Protein AF-A0A2G1BQ23-F1 (afdb_monomer_lite)

Sequence (113 aa):
KAGSKVEVSVPKRGEKKELIGHALTNAREALGRKLADTATQSRLLEGMVTTLGLPHTPKRIKVYDNSHIQGTNAVGAMIVAGPDGFMKNQYRKFNIKSQGLTPGDDYGMMREV

Structure (mmCIF, N/CA/C/O backbone):
data_AF-A0A2G1BQ23-F1
#
_entry.id   AF-A0A2G1BQ23-F1
#
loop_
_atom_site.group_PDB
_atom_site.id
_atom_site.type_symbol
_atom_site.label_atom_id
_atom_site.label_alt_id
_atom_site.label_comp_id
_atom_site.label_asym_id
_atom_site.label_entity_id
_atom_site.label_seq_id
_atom_site.pdbx_PDB_ins_code
_atom_site.Cartn_x
_atom_site.Cartn_y
_atom_site.Cartn_z
_atom_site.occupancy
_atom_site.B_iso_or_equiv
_atom_site.auth_seq_id
_atom_site.auth_comp_id
_atom_site.auth_asym_id
_atom_site.auth_atom_id
_atom_site.pdbx_PDB_model_num
ATOM 1 N N . LYS A 1 1 ? -10.048 -25.327 20.943 1.00 58.00 1 LYS A N 1
ATOM 2 C CA . LYS A 1 1 ? -11.006 -24.957 22.018 1.00 58.00 1 LYS A CA 1
ATOM 3 C C . LYS A 1 1 ? -10.196 -24.433 23.194 1.00 58.00 1 LYS A C 1
ATOM 5 O O . LYS A 1 1 ? -9.233 -25.099 23.545 1.00 58.00 1 LYS A O 1
ATOM 10 N N . ALA A 1 2 ? -10.528 -23.269 23.759 1.00 70.19 2 ALA A N 1
ATOM 11 C CA . ALA A 1 2 ? -9.927 -22.859 25.030 1.00 70.19 2 ALA A CA 1
ATOM 12 C C . ALA A 1 2 ? -10.375 -23.867 26.102 1.00 70.19 2 ALA A C 1
ATOM 14 O O . ALA A 1 2 ? -11.566 -24.146 26.206 1.00 70.19 2 ALA A O 1
ATOM 15 N N . GLY A 1 3 ? -9.436 -24.478 26.825 1.00 87.56 3 GLY A N 1
ATOM 16 C CA . GLY A 1 3 ? -9.710 -25.523 27.822 1.00 87.56 3 GLY A CA 1
ATOM 17 C C . GLY A 1 3 ? -10.333 -25.011 29.127 1.00 87.56 3 GLY A C 1
ATOM 18 O O . GLY A 1 3 ? -10.370 -25.746 30.106 1.00 87.56 3 GLY A O 1
ATOM 19 N N . SER A 1 4 ? -10.789 -23.758 29.164 1.00 87.06 4 SER A N 1
ATOM 20 C CA . SER A 1 4 ? -11.345 -23.086 30.338 1.00 87.06 4 SER A CA 1
ATOM 21 C C . SER A 1 4 ? -12.498 -22.155 29.950 1.00 87.06 4 SER A C 1
ATOM 23 O O . SER A 1 4 ? -12.666 -21.788 28.782 1.00 87.06 4 SER A O 1
ATOM 25 N N . LYS A 1 5 ? -13.320 -21.786 30.942 1.00 88.06 5 LYS A N 1
ATOM 26 C CA . LYS A 1 5 ? -14.446 -20.863 30.758 1.00 88.06 5 LYS A CA 1
ATOM 27 C C . LYS A 1 5 ? -13.912 -19.469 30.406 1.00 88.06 5 LYS A C 1
ATOM 29 O O . LYS A 1 5 ? -13.184 -18.869 31.189 1.00 88.06 5 LYS A O 1
ATOM 34 N N . VAL A 1 6 ? -14.286 -18.965 29.231 1.00 90.50 6 VAL A N 1
ATOM 35 C CA . VAL A 1 6 ? -13.975 -17.599 28.787 1.00 90.50 6 VAL A CA 1
ATOM 36 C C . VAL A 1 6 ? -15.147 -16.693 29.147 1.00 90.50 6 VAL A C 1
ATOM 38 O O . VAL A 1 6 ? -16.275 -16.957 28.735 1.00 90.50 6 VAL A O 1
ATOM 41 N N . GLU A 1 7 ? -14.884 -15.622 29.892 1.00 86.62 7 GLU A N 1
ATOM 42 C CA . GLU A 1 7 ? -15.875 -14.585 30.188 1.00 86.62 7 GLU A CA 1
ATOM 43 C C . GLU A 1 7 ? -15.541 -13.297 29.433 1.00 86.62 7 GLU A C 1
ATOM 45 O O . GLU A 1 7 ? -14.432 -12.769 29.521 1.00 86.62 7 GLU A O 1
ATOM 50 N N . VAL A 1 8 ? -16.516 -12.791 28.678 1.00 89.31 8 VAL A N 1
ATOM 51 C CA . VAL A 1 8 ? -16.423 -11.517 27.958 1.00 89.31 8 VAL A CA 1
ATOM 52 C C . VAL A 1 8 ? -17.227 -10.483 28.732 1.00 89.31 8 VAL A C 1
ATOM 54 O O . VAL A 1 8 ? -18.399 -10.698 29.032 1.00 89.31 8 VAL A O 1
ATOM 57 N N . SER A 1 9 ? -16.603 -9.353 29.056 1.00 88.56 9 SER A N 1
ATOM 58 C CA . SER A 1 9 ? -17.250 -8.259 29.784 1.00 88.56 9 SER A CA 1
ATOM 59 C C . SER A 1 9 ? -17.193 -6.964 28.981 1.00 88.56 9 SER A C 1
ATOM 61 O O . SER A 1 9 ? -16.232 -6.720 28.255 1.00 88.56 9 SER A O 1
ATOM 63 N N . VAL A 1 10 ? -18.230 -6.131 29.119 1.00 92.31 10 VAL A N 1
ATOM 64 C CA . VAL A 1 10 ? -18.299 -4.791 28.519 1.00 92.31 10 VAL A CA 1
ATOM 65 C C . VAL A 1 10 ? -18.185 -3.756 29.643 1.00 92.31 10 VAL A C 1
ATOM 67 O O . VAL A 1 10 ? -19.156 -3.538 30.377 1.00 92.31 10 VAL A O 1
ATOM 70 N N . PRO A 1 11 ? -17.009 -3.132 29.828 1.00 92.44 11 PRO A N 1
ATOM 71 C CA . PRO A 1 11 ? -16.797 -2.118 30.853 1.00 92.44 11 PRO A CA 1
ATOM 72 C C . PRO A 1 11 ? -17.755 -0.931 30.699 1.00 92.44 11 PRO A C 1
ATOM 74 O O . PRO A 1 11 ? -17.825 -0.302 29.646 1.00 92.44 11 PRO A O 1
ATOM 77 N N . LYS A 1 12 ? -18.480 -0.590 31.772 1.00 93.50 12 LYS A N 1
ATOM 78 C CA . LYS A 1 12 ? -19.445 0.530 31.781 1.00 93.50 12 LYS A CA 1
ATOM 79 C C . LYS A 1 12 ? -18.900 1.830 32.388 1.00 93.50 12 LYS A C 1
ATOM 81 O O . LYS A 1 12 ? -19.441 2.899 32.093 1.00 93.50 12 LYS A O 1
ATOM 86 N N . ARG A 1 13 ? -17.837 1.759 33.200 1.00 92.81 13 ARG A N 1
ATOM 87 C CA . ARG A 1 13 ? -17.170 2.890 33.879 1.00 92.81 13 ARG A CA 1
ATOM 88 C C . ARG A 1 13 ? -15.737 2.531 34.297 1.00 92.81 13 ARG A C 1
ATOM 90 O O . ARG A 1 13 ? -15.406 1.346 34.325 1.00 92.81 13 ARG A O 1
ATOM 97 N N . GLY A 1 14 ? -14.951 3.545 34.658 1.00 94.75 14 GLY A N 1
ATOM 98 C CA . GLY A 1 14 ? -13.568 3.412 35.126 1.00 94.75 14 GLY A CA 1
ATOM 99 C C . GLY A 1 14 ? -12.560 3.148 34.005 1.00 94.75 14 GLY A C 1
ATOM 100 O O . GLY A 1 14 ? -12.920 3.120 32.827 1.00 94.75 14 GLY A O 1
ATOM 101 N N . GLU A 1 15 ? -11.313 2.887 34.391 1.00 95.50 15 GLU A N 1
ATOM 102 C CA . GLU A 1 15 ? -10.145 2.785 33.499 1.00 95.50 15 GLU A CA 1
ATOM 103 C C . GLU A 1 15 ? -10.347 1.825 32.317 1.00 95.50 15 GLU A C 1
ATOM 105 O O . GLU A 1 15 ? -9.994 2.130 31.182 1.00 95.50 15 GLU A O 1
ATOM 110 N N . LYS A 1 16 ? -10.990 0.667 32.536 1.00 93.81 16 LYS A N 1
ATOM 111 C CA . LYS A 1 16 ? -11.252 -0.299 31.452 1.00 93.81 16 LYS A CA 1
ATOM 112 C C . LYS A 1 16 ? -12.162 0.267 30.356 1.00 93.81 16 LYS A C 1
ATOM 114 O O . LYS A 1 16 ? -12.015 -0.105 29.195 1.00 93.81 16 LYS A O 1
ATOM 119 N N . LYS A 1 17 ? -13.114 1.141 30.703 1.00 95.38 17 LYS A N 1
ATOM 120 C CA . LYS A 1 17 ? -13.960 1.821 29.710 1.00 95.38 17 LYS A CA 1
ATOM 121 C C . LYS A 1 17 ? -13.173 2.899 28.974 1.00 95.38 17 LYS A C 1
ATOM 123 O O . LYS A 1 17 ? -13.333 3.022 27.764 1.00 95.38 17 LYS A O 1
ATOM 128 N N . GLU A 1 18 ? -12.335 3.647 29.684 1.00 96.06 18 GLU A N 1
ATOM 129 C CA . GLU A 1 18 ? -11.462 4.661 29.083 1.00 96.06 18 GLU A CA 1
ATOM 130 C C . GLU A 1 18 ? -10.498 4.027 28.080 1.00 96.06 18 GLU A C 1
ATOM 132 O O . GLU A 1 18 ? -10.407 4.491 26.948 1.00 96.06 18 GLU A O 1
ATOM 137 N N . LEU A 1 19 ? -9.888 2.889 28.424 1.00 95.94 19 LEU A N 1
ATOM 138 C CA . LEU A 1 19 ? -9.003 2.135 27.534 1.00 95.94 19 LEU A CA 1
ATOM 139 C C . LEU A 1 19 ? -9.705 1.686 26.243 1.00 95.94 19 LEU A C 1
ATOM 141 O O . LEU A 1 19 ? -9.147 1.825 25.155 1.00 95.94 19 LEU A O 1
ATOM 145 N N . ILE A 1 20 ? -10.947 1.199 26.337 1.00 95.62 20 ILE A N 1
ATOM 146 C CA . ILE A 1 20 ? -11.761 0.890 25.149 1.00 95.62 20 ILE A CA 1
ATOM 147 C C . ILE A 1 20 ? -12.067 2.163 24.353 1.00 95.62 20 ILE A C 1
ATOM 149 O O . ILE A 1 20 ? -12.025 2.136 23.124 1.00 95.62 20 ILE A O 1
ATOM 153 N N . GLY A 1 21 ? -12.344 3.279 25.032 1.00 96.31 21 GLY A N 1
ATOM 154 C CA . GLY A 1 21 ? -12.529 4.587 24.406 1.00 96.31 21 GLY A CA 1
ATOM 155 C C . GLY A 1 21 ? -11.308 5.016 23.591 1.00 96.31 21 GLY A C 1
ATOM 156 O O . GLY A 1 21 ? -11.451 5.352 22.419 1.00 96.31 21 GLY A O 1
ATOM 157 N N . HIS A 1 22 ? -10.108 4.916 24.164 1.00 97.19 22 HIS A N 1
ATOM 158 C CA . HIS A 1 22 ? -8.853 5.195 23.464 1.00 97.19 22 HIS A CA 1
ATOM 159 C C . HIS A 1 22 ? -8.641 4.263 22.270 1.00 97.19 22 HIS A C 1
ATOM 161 O O . HIS A 1 22 ? -8.324 4.730 21.178 1.00 97.19 22 HIS A O 1
ATOM 167 N N . ALA A 1 23 ? -8.877 2.959 22.437 1.00 96.94 23 ALA A N 1
ATOM 168 C CA . ALA A 1 23 ? -8.782 2.003 21.338 1.00 96.94 23 ALA A CA 1
ATOM 169 C C . ALA A 1 23 ? -9.749 2.348 20.190 1.00 96.94 23 ALA A C 1
ATOM 171 O O . ALA A 1 23 ? -9.370 2.269 19.022 1.00 96.94 23 ALA A O 1
ATOM 172 N N . LEU A 1 24 ? -10.974 2.780 20.508 1.00 96.75 24 LEU A N 1
ATOM 173 C CA . LEU A 1 24 ? -11.964 3.201 19.518 1.00 96.75 24 LEU A CA 1
ATOM 174 C C . LEU A 1 24 ? -11.550 4.490 18.799 1.00 96.75 24 LEU A C 1
ATOM 176 O O . LEU A 1 24 ? -11.708 4.579 17.582 1.00 96.75 24 LEU A O 1
ATOM 180 N N . THR A 1 25 ? -11.017 5.475 19.524 1.00 97.94 25 THR A N 1
ATOM 181 C CA . THR A 1 25 ? -10.480 6.707 18.930 1.00 97.94 25 THR A CA 1
ATOM 182 C C . THR A 1 25 ? -9.336 6.388 17.973 1.00 97.94 25 THR A C 1
ATOM 184 O O . THR A 1 25 ? -9.415 6.752 16.801 1.00 97.94 25 THR A O 1
ATOM 187 N N . ASN A 1 26 ? -8.356 5.592 18.407 1.00 97.94 26 ASN A N 1
ATOM 188 C CA . ASN A 1 26 ? -7.238 5.163 17.564 1.00 97.94 26 ASN A CA 1
ATOM 189 C C . ASN A 1 26 ? -7.722 4.410 16.316 1.00 97.94 26 ASN A C 1
ATOM 191 O O . ASN A 1 26 ? -7.217 4.628 15.217 1.00 97.94 26 ASN A O 1
ATOM 195 N N . ALA A 1 27 ? -8.727 3.540 16.463 1.00 97.56 27 ALA A N 1
ATOM 196 C CA . ALA A 1 27 ? -9.310 2.816 15.338 1.00 97.56 27 ALA 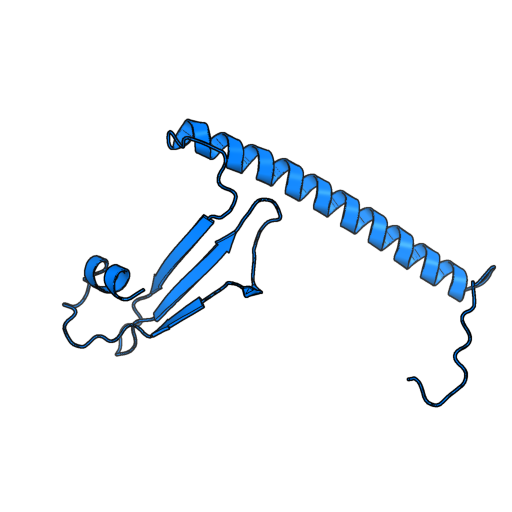A CA 1
ATOM 197 C C . ALA A 1 27 ? -9.988 3.757 14.329 1.00 97.56 27 ALA A C 1
ATOM 199 O O . ALA A 1 27 ? -9.837 3.568 13.122 1.00 97.56 27 ALA A O 1
ATOM 200 N N . ARG A 1 28 ? -10.706 4.785 14.800 1.00 97.75 28 ARG A N 1
ATOM 201 C CA . ARG A 1 28 ? -11.336 5.800 13.938 1.00 97.75 28 ARG A CA 1
ATOM 202 C C . ARG A 1 28 ? -10.303 6.636 13.194 1.00 97.75 28 ARG A C 1
ATOM 204 O O . ARG A 1 28 ? -10.449 6.836 11.993 1.00 97.75 28 ARG A O 1
ATOM 211 N N . GLU A 1 29 ? -9.257 7.082 13.880 1.00 97.38 29 GLU A N 1
ATOM 212 C CA . GLU A 1 29 ? -8.166 7.847 13.269 1.00 97.38 29 GLU A CA 1
ATOM 213 C C . GLU A 1 29 ? -7.413 7.019 12.223 1.00 97.38 29 GLU A C 1
ATOM 215 O O . GLU A 1 29 ? -7.200 7.476 11.098 1.00 97.38 29 GLU A O 1
ATOM 220 N N . ALA A 1 30 ? -7.075 5.769 12.554 1.00 95.69 30 ALA A N 1
ATOM 221 C CA . ALA A 1 30 ? -6.428 4.845 11.629 1.00 95.69 30 ALA A CA 1
ATOM 222 C C . ALA A 1 30 ? -7.298 4.569 10.393 1.00 95.69 30 ALA A C 1
ATOM 224 O O . ALA A 1 30 ? -6.785 4.538 9.273 1.00 95.69 30 ALA A O 1
ATOM 225 N N . LEU A 1 31 ? -8.613 4.409 10.576 1.00 94.56 31 LEU A N 1
ATOM 226 C CA . LEU A 1 31 ? -9.555 4.240 9.472 1.00 94.56 31 LEU A CA 1
ATOM 227 C C . LEU A 1 31 ? -9.626 5.494 8.594 1.00 94.56 31 LEU A C 1
ATOM 229 O O . LEU A 1 31 ? -9.555 5.378 7.373 1.00 94.56 31 LEU A O 1
ATOM 233 N N . GLY A 1 32 ? -9.724 6.680 9.200 1.00 93.75 32 GLY A N 1
ATOM 234 C CA . GLY A 1 32 ? -9.738 7.950 8.474 1.00 93.75 32 GLY A CA 1
ATOM 235 C C . GLY A 1 32 ? -8.487 8.134 7.615 1.00 93.75 32 GLY A C 1
ATOM 236 O O . GLY A 1 32 ? -8.597 8.436 6.428 1.00 93.75 32 GLY A O 1
ATOM 237 N N . ARG A 1 33 ? -7.303 7.852 8.179 1.00 91.69 33 ARG A N 1
ATOM 238 C CA . ARG A 1 33 ? -6.036 7.869 7.433 1.00 91.69 33 ARG A CA 1
ATOM 239 C C . ARG A 1 33 ? -6.052 6.874 6.275 1.00 91.69 33 ARG A C 1
ATOM 241 O O . ARG A 1 33 ? -5.745 7.253 5.152 1.00 91.69 33 ARG A O 1
ATOM 248 N N . LYS A 1 34 ? -6.479 5.633 6.524 1.00 88.88 34 LYS A N 1
ATOM 249 C CA . LYS A 1 34 ? -6.554 4.602 5.482 1.00 88.88 34 LYS A CA 1
ATOM 250 C C . LYS A 1 34 ? -7.452 5.023 4.316 1.00 88.88 34 LYS A C 1
ATOM 252 O O . LYS A 1 34 ? -7.065 4.845 3.170 1.00 88.88 34 LYS A O 1
ATOM 257 N N . LEU A 1 35 ? -8.622 5.600 4.591 1.00 89.69 35 LEU A N 1
ATOM 258 C CA . LEU A 1 35 ? -9.534 6.077 3.547 1.00 89.69 35 LEU A CA 1
ATOM 259 C C . LEU A 1 35 ? -8.923 7.215 2.717 1.00 89.69 35 LEU A C 1
ATOM 261 O O . LEU A 1 35 ? -9.066 7.218 1.494 1.00 89.69 35 LEU A O 1
ATOM 265 N N . ALA A 1 36 ? -8.219 8.151 3.360 1.00 89.12 36 ALA A N 1
ATOM 266 C CA . ALA A 1 36 ? -7.523 9.237 2.669 1.00 89.12 36 ALA A CA 1
ATOM 267 C C . ALA A 1 36 ? -6.382 8.718 1.771 1.00 89.12 36 ALA A C 1
ATOM 269 O O . ALA A 1 36 ? -6.254 9.144 0.617 1.00 89.12 36 ALA A O 1
ATOM 270 N N . ASP A 1 37 ? -5.601 7.755 2.267 1.00 87.44 37 ASP A N 1
ATOM 271 C CA . ASP A 1 37 ? -4.525 7.110 1.509 1.00 87.44 37 ASP A CA 1
ATOM 272 C C . ASP A 1 37 ? -5.086 6.355 0.292 1.00 87.44 37 ASP A C 1
ATOM 274 O O . ASP A 1 37 ? -4.582 6.509 -0.823 1.00 87.44 37 ASP A O 1
ATOM 278 N N . THR A 1 38 ? -6.173 5.595 0.471 1.00 86.81 38 THR A N 1
ATOM 279 C CA . THR A 1 38 ? -6.845 4.872 -0.621 1.00 86.81 38 THR A CA 1
ATOM 280 C C . THR A 1 38 ? -7.406 5.828 -1.674 1.00 86.81 38 THR A C 1
ATOM 282 O O . THR A 1 38 ? -7.214 5.595 -2.864 1.00 86.81 38 THR A O 1
ATOM 285 N N . ALA A 1 39 ? -8.048 6.931 -1.276 1.00 86.88 39 ALA A N 1
ATOM 286 C CA . ALA A 1 39 ? -8.570 7.916 -2.227 1.00 86.88 39 ALA A CA 1
ATOM 287 C C . ALA A 1 39 ? -7.451 8.552 -3.072 1.00 86.88 39 ALA A C 1
ATOM 289 O O . ALA A 1 39 ? -7.612 8.762 -4.277 1.00 86.88 39 ALA A O 1
ATOM 290 N N . THR A 1 40 ? -6.302 8.824 -2.449 1.00 89.19 40 THR A N 1
ATOM 291 C CA . THR A 1 40 ? -5.113 9.340 -3.139 1.00 89.19 40 THR A CA 1
ATOM 292 C C . THR A 1 40 ? -4.553 8.312 -4.121 1.00 89.19 40 THR A C 1
ATOM 294 O O . THR A 1 40 ? -4.289 8.654 -5.274 1.00 89.19 40 THR A O 1
ATOM 297 N N . GLN A 1 41 ? -4.430 7.047 -3.706 1.00 89.88 41 GLN A N 1
ATOM 298 C CA . GLN A 1 41 ? -3.969 5.963 -4.577 1.00 89.88 41 GLN A CA 1
ATOM 299 C C . GLN A 1 41 ? -4.878 5.757 -5.787 1.00 89.88 41 GLN A C 1
ATOM 301 O O . GLN A 1 41 ? -4.379 5.686 -6.907 1.00 89.88 41 GLN A O 1
ATOM 306 N N . SER A 1 42 ? -6.200 5.729 -5.597 1.00 90.88 42 SER A N 1
ATOM 307 C CA . SER A 1 42 ? -7.151 5.590 -6.706 1.00 90.88 42 SER A CA 1
ATOM 308 C C . SER A 1 42 ? -6.947 6.672 -7.766 1.00 90.88 42 SER A C 1
ATOM 310 O O . SER A 1 42 ? -6.833 6.354 -8.947 1.00 90.88 42 SER A O 1
ATOM 312 N N . ARG A 1 43 ? -6.787 7.935 -7.345 1.00 92.94 43 ARG A N 1
ATOM 313 C CA . ARG A 1 43 ? -6.533 9.054 -8.264 1.00 92.94 43 ARG A CA 1
ATOM 314 C C . ARG A 1 43 ? -5.215 8.898 -9.027 1.00 92.94 43 ARG A C 1
ATOM 316 O O . ARG A 1 43 ? -5.161 9.190 -10.218 1.00 92.94 43 ARG A O 1
ATOM 323 N N . LEU A 1 44 ? -4.149 8.452 -8.359 1.00 93.06 44 LEU A N 1
ATOM 324 C CA . LEU A 1 44 ? -2.853 8.218 -9.006 1.00 93.06 44 LEU A CA 1
ATOM 325 C C . LEU A 1 44 ? -2.934 7.082 -10.033 1.00 93.06 44 LEU A C 1
ATOM 327 O O . LEU A 1 44 ? -2.439 7.233 -11.149 1.00 93.06 44 LEU A O 1
ATOM 331 N N . LEU A 1 45 ? -3.593 5.973 -9.687 1.00 93.50 45 LEU A N 1
ATOM 332 C CA . LEU A 1 45 ? -3.774 4.828 -10.582 1.00 93.50 45 LEU A CA 1
ATOM 333 C C . LEU A 1 45 ? -4.635 5.186 -11.801 1.00 93.50 45 LEU A C 1
ATOM 335 O O . LEU A 1 45 ? -4.333 4.743 -12.906 1.00 93.50 45 LEU A O 1
ATOM 339 N N . GLU A 1 46 ? -5.672 6.006 -11.629 1.00 94.25 46 GLU A N 1
ATOM 340 C CA . GLU A 1 46 ? -6.446 6.571 -12.741 1.00 94.25 46 GLU A CA 1
ATOM 341 C C . GLU A 1 46 ? -5.581 7.487 -13.616 1.00 94.25 46 GLU A C 1
ATOM 343 O O . GLU A 1 46 ? -5.597 7.371 -14.839 1.00 94.25 46 GLU A O 1
ATOM 348 N N . GLY A 1 47 ? -4.743 8.334 -13.009 1.00 95.19 47 GLY A N 1
ATOM 349 C CA . GLY A 1 47 ? -3.791 9.177 -13.735 1.00 95.19 47 GLY A CA 1
ATOM 350 C C . GLY A 1 47 ? -2.791 8.383 -14.587 1.00 95.19 47 GLY A C 1
ATOM 351 O O . GLY A 1 47 ? -2.401 8.841 -15.665 1.00 95.19 47 GLY A O 1
ATOM 352 N N . MET A 1 48 ? -2.414 7.170 -14.162 1.00 95.06 48 MET A N 1
ATOM 353 C CA . MET A 1 48 ? -1.560 6.277 -14.957 1.00 95.06 48 MET A CA 1
ATOM 354 C C . MET A 1 48 ? -2.239 5.809 -16.244 1.00 95.06 48 MET A C 1
ATOM 356 O O . MET A 1 48 ? -1.548 5.631 -17.243 1.00 95.06 48 MET A O 1
ATOM 360 N N . VAL A 1 49 ? -3.565 5.626 -16.244 1.00 95.81 49 VAL A N 1
ATOM 361 C CA . VAL A 1 49 ? -4.320 5.225 -17.444 1.00 95.81 49 VAL A CA 1
ATOM 362 C C . VAL A 1 49 ? -4.106 6.243 -18.550 1.00 95.81 49 VAL A C 1
ATOM 364 O O . VAL A 1 49 ? -3.683 5.881 -19.643 1.00 95.81 49 VAL A O 1
ATOM 367 N N . THR A 1 50 ? -4.312 7.519 -18.234 1.00 94.94 50 THR A N 1
ATOM 368 C CA . THR A 1 50 ? -4.123 8.617 -19.183 1.00 94.94 50 THR A CA 1
ATOM 369 C C . THR A 1 50 ? -2.655 8.791 -19.559 1.00 94.94 50 THR A C 1
ATOM 371 O O . THR A 1 50 ? -2.334 8.903 -20.737 1.00 94.94 50 THR A O 1
ATOM 374 N N . THR A 1 51 ? -1.752 8.782 -18.574 1.00 96.44 51 THR A N 1
ATOM 375 C CA . THR A 1 51 ? -0.319 9.055 -18.794 1.00 96.44 51 THR A CA 1
ATOM 376 C C . THR A 1 51 ? 0.363 7.980 -19.641 1.00 96.44 51 THR A C 1
ATOM 378 O O . THR A 1 51 ? 1.226 8.295 -20.453 1.00 96.44 51 THR A O 1
ATOM 381 N N . LEU A 1 52 ? -0.007 6.711 -19.449 1.00 95.81 52 LEU A N 1
ATOM 382 C CA . LEU A 1 52 ? 0.626 5.565 -20.109 1.00 95.81 52 LEU A CA 1
ATOM 383 C C . LEU A 1 52 ? -0.245 4.945 -21.213 1.00 95.81 52 LEU A C 1
ATOM 385 O O . LEU A 1 52 ? 0.155 3.946 -21.805 1.00 95.81 52 LEU A O 1
ATOM 389 N N . GLY A 1 53 ? -1.435 5.497 -21.478 1.00 95.56 53 GLY A N 1
ATOM 390 C CA . GLY A 1 53 ? -2.370 4.974 -22.478 1.00 95.56 53 GLY A CA 1
ATOM 391 C C . GLY A 1 53 ? -2.877 3.563 -22.166 1.00 95.56 53 GLY A C 1
ATOM 392 O O . GLY A 1 53 ? -3.036 2.747 -23.073 1.00 95.56 53 GLY A O 1
ATOM 393 N N . LEU A 1 54 ? -3.089 3.235 -20.887 1.00 96.19 54 LEU A N 1
ATOM 394 C CA . LEU A 1 54 ? -3.554 1.901 -20.498 1.00 96.19 54 LEU A CA 1
ATOM 395 C C . LEU A 1 54 ? -5.042 1.721 -20.840 1.00 96.19 54 LEU A C 1
ATOM 397 O O . LEU A 1 54 ? -5.815 2.669 -20.744 1.00 96.19 54 LEU A O 1
ATOM 401 N N . PRO A 1 55 ? -5.493 0.497 -21.158 1.00 95.25 55 PRO A N 1
ATOM 402 C CA . PRO A 1 55 ? -6.906 0.235 -21.440 1.00 95.25 55 PRO A CA 1
ATOM 403 C C . PRO A 1 55 ? -7.811 0.323 -20.197 1.00 95.25 55 PRO A C 1
ATOM 405 O O . PRO A 1 55 ? -9.020 0.507 -20.319 1.00 95.25 55 PRO A O 1
ATOM 408 N N . HIS A 1 56 ? -7.253 0.162 -18.993 1.00 95.00 56 HIS A N 1
ATOM 409 C CA . HIS A 1 56 ? -7.995 0.212 -17.730 1.00 95.00 56 HIS A CA 1
ATOM 410 C C . HIS A 1 56 ? -7.059 0.488 -16.548 1.00 95.00 56 HIS A C 1
ATOM 412 O O . HIS A 1 56 ? -5.862 0.199 -16.615 1.00 95.00 56 HIS A O 1
ATOM 418 N N . THR A 1 57 ? -7.624 0.979 -15.438 1.00 95.38 57 THR A N 1
ATOM 419 C CA . THR A 1 57 ? -6.894 1.230 -14.188 1.00 95.38 57 THR A CA 1
ATOM 420 C C . THR A 1 57 ? -6.194 -0.042 -13.694 1.00 95.38 57 THR 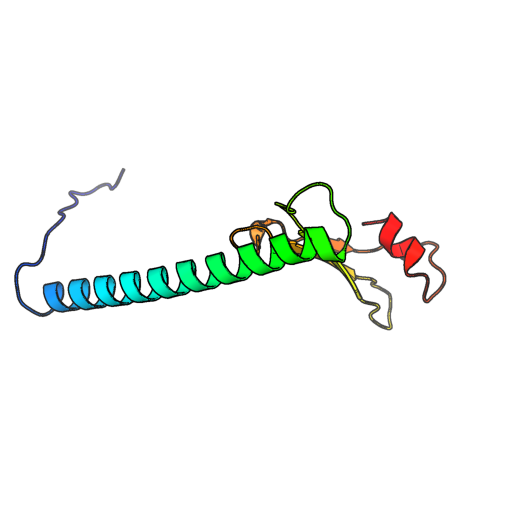A C 1
ATOM 422 O O . THR A 1 57 ? -6.856 -1.070 -13.484 1.00 95.38 57 THR A O 1
ATOM 425 N N . PRO A 1 58 ? -4.865 -0.014 -13.487 1.00 94.25 58 PRO A N 1
ATOM 426 C CA . PRO A 1 58 ? -4.124 -1.196 -13.079 1.00 94.25 58 PRO A CA 1
ATOM 427 C C . PRO A 1 58 ? -4.508 -1.611 -11.655 1.00 94.25 58 PRO A C 1
ATOM 429 O O . PRO A 1 58 ? -4.336 -0.870 -10.692 1.00 94.25 58 PRO A O 1
ATOM 432 N N . LYS A 1 59 ? -4.993 -2.848 -11.506 1.00 93.38 59 LYS A N 1
ATOM 433 C CA . LYS A 1 59 ? -5.311 -3.450 -10.193 1.00 93.38 59 LYS A CA 1
ATOM 434 C C . LYS A 1 59 ? -4.097 -4.086 -9.516 1.00 93.38 59 LYS A C 1
ATOM 436 O O . LYS A 1 59 ? -4.165 -4.511 -8.364 1.00 93.38 59 LYS A O 1
ATOM 441 N N . ARG A 1 60 ? -3.000 -4.212 -10.256 1.00 94.81 60 ARG A N 1
ATOM 442 C CA . ARG A 1 60 ? -1.767 -4.827 -9.795 1.00 94.81 60 ARG A CA 1
ATOM 443 C C . ARG A 1 60 ? -0.596 -4.273 -10.588 1.00 94.81 60 ARG A C 1
ATOM 445 O O . ARG A 1 60 ? -0.562 -4.410 -11.806 1.00 94.81 60 ARG A O 1
ATOM 452 N N . ILE A 1 61 ? 0.377 -3.734 -9.875 1.00 95.19 61 ILE A N 1
ATOM 453 C CA . ILE A 1 61 ? 1.631 -3.222 -10.412 1.00 95.19 61 ILE A CA 1
ATOM 454 C C . ILE A 1 61 ? 2.752 -4.029 -9.770 1.00 95.19 61 ILE A C 1
ATOM 456 O O . ILE A 1 61 ? 2.826 -4.137 -8.544 1.00 95.19 61 ILE A O 1
ATOM 460 N N . LYS A 1 62 ? 3.599 -4.631 -10.600 1.00 95.81 62 LYS A N 1
ATOM 461 C CA . LYS A 1 62 ? 4.845 -5.261 -10.166 1.00 95.81 62 LYS A CA 1
ATOM 462 C C . LYS A 1 62 ? 5.979 -4.316 -10.524 1.00 95.81 62 LYS A C 1
ATOM 464 O O . LYS A 1 62 ? 6.057 -3.883 -11.670 1.00 95.81 62 LYS A O 1
ATOM 469 N N . VAL A 1 63 ? 6.823 -4.004 -9.553 1.00 94.06 63 VAL A N 1
ATOM 470 C CA . VAL A 1 63 ? 8.016 -3.182 -9.764 1.00 94.06 63 VAL A CA 1
ATOM 471 C C . VAL A 1 63 ? 9.214 -4.058 -9.470 1.00 94.06 63 VAL A C 1
ATOM 473 O O . VAL A 1 63 ? 9.264 -4.677 -8.407 1.00 94.06 63 VAL A O 1
ATOM 476 N N . TYR A 1 64 ? 10.127 -4.120 -10.429 1.00 90.19 64 TYR A N 1
ATOM 477 C CA . TYR A 1 64 ? 11.340 -4.917 -10.365 1.00 90.19 64 TYR A CA 1
ATOM 478 C C . TYR A 1 64 ? 12.540 -3.986 -10.205 1.00 90.19 64 TYR A C 1
ATOM 480 O O . TYR A 1 64 ? 12.638 -2.983 -10.908 1.00 90.19 64 TYR A O 1
ATOM 488 N N . ASP A 1 65 ? 13.422 -4.324 -9.273 1.00 87.31 65 ASP A N 1
ATOM 489 C CA . ASP A 1 65 ? 14.709 -3.675 -9.045 1.00 87.31 65 ASP A CA 1
ATOM 490 C C . ASP A 1 65 ? 15.810 -4.730 -9.178 1.00 87.31 65 ASP A C 1
ATOM 492 O O . ASP A 1 65 ? 15.765 -5.756 -8.495 1.00 87.31 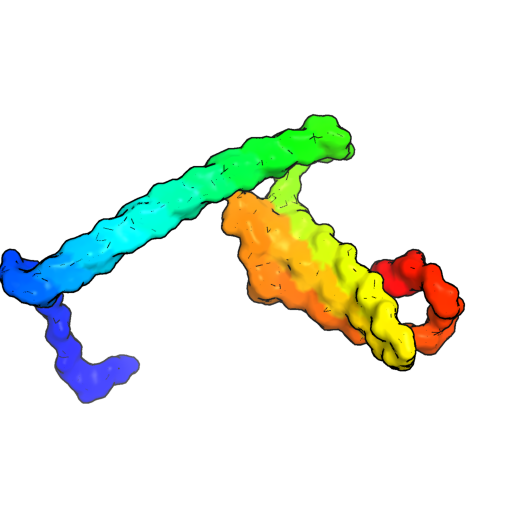65 ASP A O 1
ATOM 496 N N . ASN A 1 66 ? 16.772 -4.490 -10.068 1.00 79.38 66 ASN A N 1
ATOM 497 C CA . ASN A 1 66 ? 17.928 -5.359 -10.265 1.00 79.38 66 ASN A CA 1
ATOM 498 C C . ASN A 1 66 ? 19.157 -4.660 -9.687 1.00 79.38 66 ASN A C 1
ATOM 500 O O . ASN A 1 66 ? 19.709 -3.739 -10.286 1.00 79.38 66 ASN A O 1
ATOM 504 N N . SER A 1 67 ? 19.583 -5.098 -8.507 1.00 71.38 67 SER A N 1
ATOM 505 C CA . SER A 1 67 ? 20.721 -4.514 -7.808 1.00 71.38 67 SER A CA 1
ATOM 506 C C . SER A 1 67 ? 22.007 -5.284 -8.132 1.00 71.38 67 SER A C 1
ATOM 508 O O . SER A 1 67 ? 22.140 -6.474 -7.827 1.00 71.38 67 SER A O 1
ATOM 510 N N . HIS A 1 68 ? 22.989 -4.582 -8.704 1.00 63.50 68 HIS A N 1
ATOM 511 C CA . HIS A 1 68 ? 24.354 -5.079 -8.877 1.00 63.50 68 HIS A CA 1
ATOM 512 C C . HIS A 1 68 ? 25.178 -4.802 -7.616 1.00 63.50 68 HIS A C 1
ATOM 514 O O . HIS A 1 68 ? 25.677 -3.697 -7.406 1.00 63.50 68 HIS A O 1
ATOM 520 N N . ILE A 1 69 ? 25.363 -5.817 -6.776 1.00 57.22 69 ILE A N 1
ATOM 521 C CA . ILE A 1 69 ? 26.406 -5.775 -5.747 1.00 57.22 69 ILE A CA 1
ATOM 522 C C . ILE A 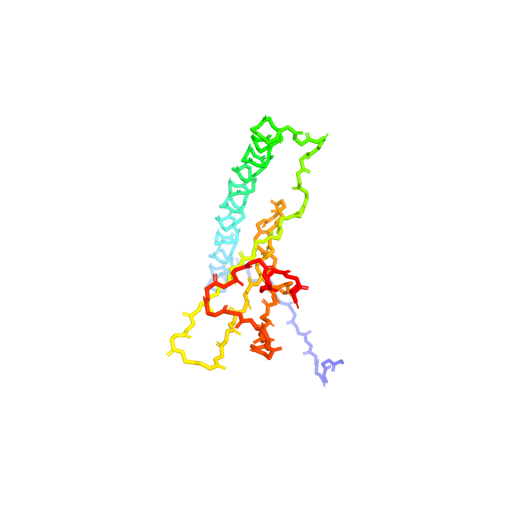1 69 ? 27.729 -6.089 -6.461 1.00 57.22 69 ILE A C 1
ATOM 524 O O . ILE A 1 69 ? 27.788 -7.067 -7.204 1.00 57.22 69 ILE A O 1
ATOM 528 N N . GLN A 1 70 ? 28.762 -5.253 -6.283 1.00 53.94 70 GLN A N 1
ATOM 529 C CA . GLN A 1 70 ? 30.108 -5.370 -6.888 1.00 53.94 70 GLN A CA 1
ATOM 530 C C . GLN A 1 70 ? 30.866 -6.650 -6.458 1.00 53.94 70 GLN A C 1
ATOM 532 O O . GLN A 1 70 ? 31.936 -6.595 -5.858 1.00 53.94 70 GLN A O 1
ATOM 537 N N . GLY A 1 71 ? 30.318 -7.827 -6.736 1.00 55.59 71 GLY A N 1
ATOM 538 C CA . GLY A 1 71 ? 30.873 -9.099 -6.304 1.00 55.59 71 GLY A CA 1
ATOM 539 C C . GLY A 1 71 ? 29.807 -10.184 -6.260 1.00 55.59 71 GLY A C 1
ATOM 540 O O . GLY A 1 71 ? 29.002 -10.248 -5.334 1.00 55.59 71 GLY A O 1
ATOM 541 N N . THR A 1 72 ? 29.842 -11.039 -7.281 1.00 57.03 72 THR A N 1
ATOM 542 C CA . THR A 1 72 ? 29.395 -12.445 -7.296 1.00 57.03 72 THR A CA 1
ATOM 543 C C . THR A 1 72 ? 27.934 -12.812 -7.012 1.00 57.03 72 THR A C 1
ATOM 545 O O . THR A 1 72 ? 27.577 -13.943 -7.325 1.00 57.03 72 THR A O 1
ATOM 548 N N . ASN A 1 73 ? 27.061 -11.924 -6.523 1.00 63.12 73 ASN A N 1
ATOM 549 C CA . ASN A 1 73 ? 25.646 -12.247 -6.285 1.00 63.12 73 ASN A CA 1
ATOM 550 C C . ASN A 1 73 ? 24.709 -11.118 -6.741 1.00 63.12 73 ASN A C 1
ATOM 552 O O . ASN A 1 73 ? 24.351 -10.242 -5.951 1.00 63.12 73 ASN A O 1
ATOM 556 N N . ALA A 1 74 ? 24.289 -1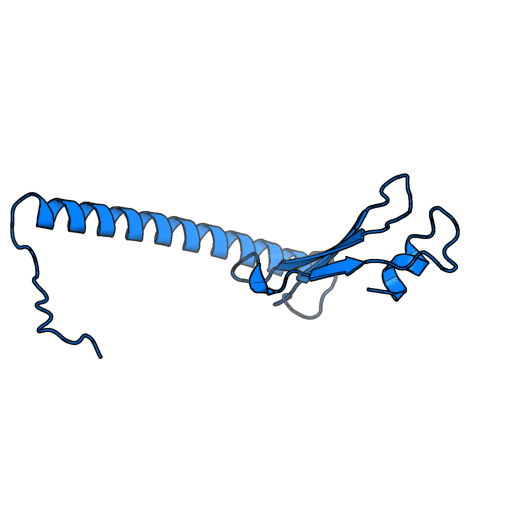1.150 -8.008 1.00 70.81 74 ALA A N 1
ATOM 557 C CA . ALA A 1 74 ? 23.224 -10.278 -8.493 1.00 70.81 74 ALA A CA 1
ATOM 558 C C . ALA A 1 74 ? 21.889 -10.661 -7.828 1.00 70.81 74 ALA A C 1
ATOM 560 O O . ALA A 1 74 ? 21.510 -11.837 -7.765 1.00 70.81 74 ALA A O 1
ATOM 561 N N . VAL A 1 75 ? 21.186 -9.663 -7.295 1.00 76.94 75 VAL A N 1
ATOM 562 C CA . VAL A 1 75 ? 19.917 -9.851 -6.589 1.00 76.94 75 VAL A CA 1
ATOM 563 C C . VAL A 1 75 ? 18.849 -9.002 -7.259 1.00 76.94 75 VAL A C 1
ATOM 565 O O . VAL A 1 75 ? 18.974 -7.782 -7.334 1.00 76.94 75 VAL A O 1
ATOM 568 N N . GLY A 1 76 ? 17.768 -9.659 -7.672 1.00 85.62 76 GLY A N 1
ATOM 569 C CA . GLY A 1 76 ? 16.535 -9.002 -8.085 1.00 85.62 76 GLY A CA 1
ATOM 570 C C . GLY A 1 76 ? 15.554 -8.907 -6.919 1.00 85.62 76 GLY A C 1
ATOM 571 O O . GLY A 1 76 ? 15.417 -9.842 -6.123 1.00 85.62 76 GLY A O 1
ATOM 572 N N . ALA A 1 77 ? 14.825 -7.805 -6.822 1.00 89.81 77 ALA A N 1
ATOM 573 C CA . ALA A 1 77 ? 13.697 -7.642 -5.918 1.00 89.81 77 ALA A CA 1
ATOM 574 C C . ALA A 1 77 ? 12.445 -7.264 -6.713 1.00 89.81 77 ALA A C 1
ATOM 576 O O . ALA A 1 77 ? 12.489 -6.412 -7.592 1.00 89.81 77 ALA A O 1
ATOM 577 N N . MET A 1 78 ? 11.310 -7.879 -6.383 1.00 94.44 78 MET A N 1
ATOM 578 C CA . MET A 1 78 ? 10.004 -7.487 -6.904 1.00 94.44 78 MET A CA 1
ATOM 579 C C . MET A 1 78 ? 9.095 -7.097 -5.752 1.00 94.44 78 MET A C 1
ATOM 581 O O . MET A 1 78 ? 8.794 -7.915 -4.875 1.00 94.44 78 MET A O 1
ATOM 585 N N . ILE A 1 79 ? 8.590 -5.870 -5.809 1.00 96.81 79 ILE A N 1
ATOM 586 C CA . ILE A 1 79 ? 7.4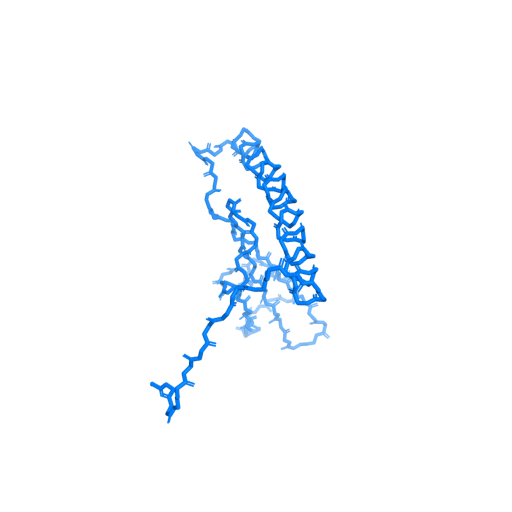90 -5.415 -4.967 1.00 96.81 79 ILE A CA 1
ATOM 587 C C . ILE A 1 79 ? 6.187 -5.421 -5.760 1.00 96.81 79 ILE A C 1
ATOM 589 O O . ILE A 1 79 ? 6.167 -5.357 -6.991 1.00 96.81 79 ILE A O 1
ATOM 593 N N . VAL A 1 80 ? 5.077 -5.506 -5.035 1.00 96.94 80 VAL A N 1
ATOM 594 C CA . VAL A 1 80 ? 3.737 -5.526 -5.618 1.00 96.94 80 VAL A CA 1
ATOM 595 C C . VAL A 1 80 ? 2.885 -4.460 -4.950 1.00 96.94 80 VAL A C 1
ATOM 597 O O . VAL A 1 80 ? 2.788 -4.431 -3.723 1.00 96.94 80 VAL A O 1
ATOM 600 N N . ALA A 1 81 ? 2.233 -3.627 -5.752 1.00 94.75 81 ALA A N 1
ATOM 601 C CA . ALA A 1 81 ? 1.241 -2.656 -5.309 1.00 94.75 81 ALA A CA 1
ATOM 602 C C . ALA A 1 81 ? -0.096 -2.866 -6.038 1.00 94.75 81 ALA A C 1
ATOM 604 O O . ALA A 1 81 ? -0.137 -3.405 -7.145 1.00 94.75 81 ALA A O 1
ATOM 605 N N . GLY A 1 82 ? -1.193 -2.452 -5.414 1.00 91.88 82 GLY A N 1
ATOM 606 C CA . GLY A 1 82 ? -2.527 -2.420 -6.010 1.00 91.88 82 GLY A CA 1
ATOM 607 C C . GLY A 1 82 ? -3.392 -1.319 -5.386 1.00 91.88 82 GLY A C 1
ATOM 608 O O . GLY A 1 82 ? -2.845 -0.433 -4.729 1.00 91.88 82 GLY A O 1
ATOM 609 N N . PRO A 1 83 ? -4.726 -1.376 -5.553 1.00 90.81 83 PRO A N 1
ATOM 610 C CA . PRO A 1 83 ? -5.647 -0.332 -5.090 1.00 90.81 83 PRO A CA 1
ATOM 611 C C . PRO A 1 83 ? -5.545 -0.022 -3.591 1.00 90.81 83 PRO A C 1
ATOM 613 O O . PRO A 1 83 ? -5.654 1.129 -3.183 1.00 90.81 83 PRO A O 1
ATOM 616 N N . ASP A 1 84 ? -5.268 -1.042 -2.776 1.00 88.75 84 ASP A N 1
ATOM 617 C CA . ASP A 1 84 ? -5.127 -0.914 -1.321 1.00 88.75 84 ASP A CA 1
ATOM 618 C C . ASP A 1 84 ? -3.681 -0.622 -0.867 1.00 88.75 84 ASP A C 1
ATOM 620 O O . ASP A 1 84 ? -3.366 -0.702 0.322 1.00 88.75 84 ASP A O 1
ATOM 624 N N . GLY A 1 85 ? -2.778 -0.317 -1.804 1.00 89.69 85 GLY A N 1
ATOM 625 C CA . GLY A 1 85 ? -1.358 -0.082 -1.551 1.00 89.69 85 GLY A CA 1
ATOM 626 C C . GLY A 1 85 ? -0.490 -1.336 -1.702 1.00 89.69 85 GLY A C 1
ATOM 627 O O . GLY A 1 85 ? -0.710 -2.177 -2.576 1.00 89.69 85 GLY A O 1
ATOM 628 N N . PHE A 1 86 ? 0.557 -1.442 -0.880 1.00 92.81 86 PHE A N 1
ATOM 629 C CA . PHE A 1 86 ? 1.593 -2.472 -1.014 1.00 92.81 86 PHE A CA 1
ATOM 630 C C . PHE A 1 86 ? 1.153 -3.862 -0.529 1.00 92.81 86 PHE A C 1
ATOM 632 O O . PHE A 1 86 ? 0.802 -4.064 0.634 1.00 92.81 86 PHE A O 1
ATOM 639 N N . MET A 1 87 ? 1.294 -4.866 -1.395 1.00 94.94 87 MET A N 1
ATOM 640 C CA . MET A 1 87 ? 0.996 -6.275 -1.124 1.00 94.94 87 MET A CA 1
ATOM 641 C C . MET A 1 87 ? 2.261 -7.027 -0.681 1.00 94.94 87 MET A C 1
ATOM 643 O O . MET A 1 87 ? 2.820 -7.832 -1.428 1.00 94.94 87 MET A O 1
ATOM 647 N N . LYS A 1 88 ? 2.726 -6.760 0.548 1.00 94.19 88 LYS A N 1
ATOM 648 C CA . LYS A 1 88 ? 4.007 -7.273 1.091 1.00 94.19 88 LYS A CA 1
ATOM 649 C C . LYS A 1 88 ? 4.162 -8.796 1.028 1.00 94.19 88 LYS A C 1
ATOM 651 O O . LYS A 1 88 ? 5.248 -9.294 0.757 1.00 94.19 88 LYS A O 1
ATOM 656 N N . ASN A 1 89 ? 3.080 -9.548 1.226 1.00 96.00 89 ASN A N 1
ATOM 657 C CA . ASN A 1 89 ? 3.076 -11.015 1.127 1.00 96.00 89 ASN A CA 1
ATOM 658 C C . ASN A 1 89 ? 3.408 -11.539 -0.286 1.00 96.00 89 ASN A C 1
ATOM 660 O O . ASN A 1 89 ? 3.716 -12.719 -0.472 1.00 96.00 89 ASN A O 1
ATOM 664 N N . GLN A 1 90 ? 3.352 -10.673 -1.295 1.00 95.56 90 GLN A N 1
ATOM 665 C CA . GLN A 1 90 ? 3.628 -11.010 -2.687 1.00 95.56 90 GLN A CA 1
ATOM 666 C C . GLN A 1 90 ? 5.004 -10.545 -3.156 1.00 95.56 90 GLN A C 1
ATOM 668 O O . GLN A 1 90 ? 5.326 -10.707 -4.330 1.00 95.56 90 GLN A O 1
ATOM 673 N N . TYR A 1 91 ? 5.818 -9.994 -2.258 1.00 95.88 91 TYR A N 1
ATOM 674 C CA . TYR A 1 91 ? 7.173 -9.582 -2.592 1.00 95.88 91 TYR A CA 1
ATOM 675 C C . TYR A 1 91 ? 8.028 -10.812 -2.875 1.00 95.88 91 TYR A C 1
ATOM 677 O O . TYR A 1 91 ? 7.832 -11.873 -2.271 1.00 95.88 91 TYR A O 1
ATOM 685 N N . ARG A 1 92 ? 8.964 -10.691 -3.812 1.00 93.75 92 ARG A N 1
ATOM 686 C CA . ARG A 1 92 ? 9.894 -11.768 -4.159 1.00 93.75 92 ARG A CA 1
ATOM 687 C C . ARG A 1 92 ? 11.309 -11.229 -4.239 1.00 93.75 92 ARG A C 1
ATOM 689 O O . ARG A 1 92 ? 11.523 -10.089 -4.636 1.00 93.75 92 ARG A O 1
ATOM 696 N N . LYS A 1 93 ? 12.251 -12.075 -3.841 1.00 89.31 93 LYS A N 1
ATOM 697 C CA . LYS A 1 93 ? 13.681 -11.881 -4.039 1.00 89.31 93 LYS A CA 1
ATOM 698 C C . LYS A 1 93 ? 14.149 -12.974 -4.988 1.00 89.31 93 LYS A C 1
ATOM 700 O O . LYS A 1 93 ? 13.798 -14.136 -4.785 1.00 89.31 93 LYS A O 1
ATOM 705 N N . PHE A 1 94 ? 14.922 -12.596 -5.988 1.00 84.31 94 PHE A N 1
ATOM 706 C CA . PHE A 1 94 ? 15.467 -13.485 -6.998 1.00 84.31 94 PHE A CA 1
ATOM 707 C C . PHE A 1 94 ? 16.982 -13.492 -6.850 1.00 84.31 94 PHE A C 1
ATOM 709 O O . PHE A 1 94 ? 17.609 -12.435 -6.779 1.00 84.31 94 PHE A O 1
ATOM 716 N N . ASN A 1 95 ? 17.562 -14.686 -6.766 1.00 79.31 95 ASN A N 1
ATOM 717 C CA . ASN A 1 95 ? 19.003 -14.851 -6.898 1.00 79.31 95 ASN A CA 1
ATOM 718 C C . ASN A 1 95 ? 19.278 -15.023 -8.391 1.00 79.31 95 ASN A C 1
ATOM 720 O O . ASN A 1 95 ? 18.864 -16.033 -8.961 1.00 79.31 95 ASN A O 1
ATOM 724 N N . ILE A 1 96 ? 19.919 -14.037 -9.008 1.00 70.19 96 ILE A N 1
ATOM 725 C CA . ILE A 1 96 ? 20.174 -14.019 -10.449 1.00 70.19 96 ILE A CA 1
ATOM 726 C C . ILE A 1 96 ? 21.502 -14.739 -10.676 1.00 70.19 96 ILE A C 1
ATOM 728 O O . ILE A 1 96 ? 22.523 -14.378 -10.080 1.00 70.19 96 ILE A O 1
ATOM 732 N N . LYS A 1 97 ? 21.492 -15.820 -11.460 1.00 64.81 97 LYS A N 1
ATOM 733 C CA . LYS A 1 97 ? 22.681 -16.658 -11.632 1.00 64.81 97 LYS A CA 1
ATOM 734 C C . LYS A 1 97 ? 23.532 -16.053 -12.738 1.00 64.81 97 LYS A C 1
ATOM 736 O O . LYS A 1 97 ? 23.234 -16.191 -13.911 1.00 64.81 97 LYS A O 1
ATOM 741 N N . SER A 1 98 ? 24.662 -15.455 -12.377 1.00 57.28 98 SER A N 1
ATOM 742 C CA . SER A 1 98 ? 25.585 -14.800 -13.318 1.00 57.28 98 SER A CA 1
ATOM 743 C C . SER A 1 98 ? 26.321 -15.739 -14.299 1.00 57.28 98 SER A C 1
ATOM 745 O O . SER A 1 98 ? 27.334 -15.337 -14.867 1.00 57.28 98 SER A O 1
ATOM 747 N N . GLN A 1 99 ? 25.875 -16.985 -14.513 1.00 51.25 99 GLN A N 1
ATOM 748 C CA . GLN A 1 99 ? 26.523 -17.921 -15.445 1.00 51.25 99 GLN A CA 1
ATOM 749 C C . GLN A 1 99 ? 26.170 -17.572 -16.900 1.00 51.25 99 GLN A C 1
ATOM 751 O O . GLN A 1 99 ? 25.362 -18.239 -17.534 1.00 51.25 99 GLN A O 1
ATOM 756 N N . GLY A 1 100 ? 26.783 -16.506 -17.420 1.00 53.44 100 GLY A N 1
ATOM 757 C CA . GLY A 1 100 ? 26.675 -16.085 -18.823 1.00 53.44 100 GLY A CA 1
ATOM 758 C C . GLY A 1 100 ? 26.354 -14.604 -19.036 1.00 53.44 100 GLY A C 1
ATOM 759 O O . GLY A 1 100 ? 26.364 -14.151 -20.176 1.00 53.44 100 GLY A O 1
ATOM 760 N N . LEU A 1 101 ? 26.093 -13.847 -17.967 1.00 53.81 101 LEU A N 1
ATOM 761 C CA . LEU A 1 101 ? 25.806 -12.414 -18.047 1.00 53.81 101 LEU A CA 1
ATOM 762 C C . LEU A 1 101 ? 27.108 -11.615 -18.161 1.00 53.81 101 LEU A C 1
ATOM 764 O O . LEU A 1 101 ? 27.965 -11.670 -17.277 1.00 53.81 101 LEU A O 1
ATOM 768 N N . THR A 1 102 ? 27.244 -10.855 -19.247 1.00 56.00 102 THR A N 1
ATOM 769 C CA . THR A 1 102 ? 28.279 -9.822 -19.375 1.00 56.00 102 THR A CA 1
ATOM 770 C C . THR A 1 102 ? 28.097 -8.810 -18.232 1.00 56.00 102 THR A C 1
ATOM 772 O O . THR A 1 102 ? 26.956 -8.436 -17.951 1.00 56.00 102 THR A O 1
ATOM 775 N N . PRO A 1 103 ? 29.164 -8.350 -17.550 1.00 55.44 103 PRO A N 1
ATOM 776 C CA . PRO A 1 103 ? 29.034 -7.337 -16.504 1.00 55.44 103 PRO A CA 1
ATOM 777 C C . PRO A 1 103 ? 28.268 -6.106 -17.020 1.00 55.44 103 PRO A C 1
ATOM 779 O O . PRO A 1 103 ? 28.692 -5.494 -17.998 1.00 55.44 103 PRO A O 1
ATOM 782 N N . GLY A 1 104 ? 27.145 -5.760 -16.379 1.00 57.47 104 GLY A N 1
ATOM 783 C CA . GLY A 1 104 ? 26.284 -4.639 -16.781 1.00 57.47 104 GLY A CA 1
ATOM 784 C C . GLY A 1 104 ? 25.138 -4.974 -17.751 1.00 57.47 104 GLY A C 1
ATOM 785 O O . GLY A 1 104 ? 24.499 -4.053 -18.252 1.00 57.47 104 GLY A O 1
ATOM 786 N N . ASP A 1 105 ? 24.853 -6.252 -18.029 1.00 65.56 105 ASP A N 1
ATOM 787 C CA . ASP A 1 105 ? 23.700 -6.657 -18.852 1.00 65.56 105 ASP A CA 1
ATOM 788 C C . ASP A 1 105 ? 22.385 -6.724 -18.046 1.00 65.56 105 ASP A C 1
ATOM 790 O O . ASP A 1 105 ? 21.921 -7.789 -17.627 1.00 65.56 105 ASP A O 1
ATOM 794 N N . ASP A 1 106 ? 21.755 -5.563 -17.853 1.00 62.38 106 ASP A N 1
ATOM 795 C CA . ASP A 1 106 ? 20.449 -5.435 -17.188 1.00 62.38 106 ASP A CA 1
ATOM 796 C C . ASP A 1 106 ? 19.307 -6.165 -17.921 1.00 62.38 106 ASP A C 1
ATOM 798 O O . ASP A 1 106 ? 18.332 -6.590 -17.290 1.00 62.38 106 ASP A O 1
ATOM 802 N N . TYR A 1 107 ? 19.419 -6.358 -19.240 1.00 62.12 107 TYR A N 1
ATOM 803 C CA . TYR A 1 107 ? 18.402 -7.045 -20.040 1.00 62.12 107 TYR A CA 1
ATOM 804 C C . TYR A 1 107 ? 18.423 -8.552 -19.813 1.00 62.12 107 TYR A C 1
ATOM 806 O O . TYR A 1 107 ? 17.363 -9.176 -19.705 1.00 62.12 107 TYR A O 1
ATOM 814 N N . GLY A 1 108 ? 19.612 -9.144 -19.723 1.00 60.59 108 GLY A N 1
ATOM 815 C CA . GLY A 1 108 ? 19.761 -10.552 -19.387 1.00 60.59 108 GLY A CA 1
ATOM 816 C C . GLY A 1 108 ? 19.241 -10.862 -17.978 1.00 60.59 108 GLY A C 1
ATOM 817 O O . GLY A 1 108 ? 18.564 -11.869 -17.785 1.00 60.59 108 GLY A O 1
ATOM 818 N N . MET A 1 109 ? 19.434 -9.949 -17.023 1.00 60.25 109 MET A N 1
ATOM 819 C CA . MET A 1 109 ? 18.894 -10.092 -15.667 1.00 60.25 109 MET A CA 1
ATOM 820 C C . MET A 1 109 ? 17.361 -10.069 -15.614 1.00 60.25 109 MET A C 1
ATOM 822 O O . MET A 1 109 ? 16.774 -10.837 -14.859 1.00 60.25 109 MET A O 1
ATOM 826 N N . MET A 1 110 ? 16.687 -9.243 -16.426 1.00 65.38 110 MET A N 1
ATOM 827 C CA . MET A 1 110 ? 15.215 -9.247 -16.490 1.00 65.38 110 MET A CA 1
ATOM 828 C C . MET A 1 110 ? 14.628 -10.533 -17.087 1.00 65.38 110 MET A C 1
ATOM 830 O O . MET A 1 110 ? 13.474 -10.841 -16.816 1.00 65.38 110 MET A O 1
ATOM 834 N N . ARG A 1 111 ? 15.379 -11.287 -17.902 1.00 67.19 111 ARG A N 1
ATOM 835 C CA . ARG A 1 111 ? 14.888 -12.553 -18.482 1.00 67.19 111 ARG A CA 1
ATOM 836 C C . ARG A 1 111 ? 14.858 -13.706 -17.480 1.00 67.19 111 ARG A C 1
ATOM 838 O O . ARG A 1 111 ? 14.120 -14.662 -17.700 1.00 67.19 111 ARG A O 1
ATOM 845 N N . GLU A 1 112 ? 15.657 -13.638 -16.418 1.00 59.56 112 GLU A N 1
ATOM 846 C CA . GLU A 1 112 ? 15.725 -14.681 -15.385 1.00 59.56 112 GLU A CA 1
ATOM 847 C C . GLU A 1 112 ? 14.708 -14.494 -14.242 1.00 59.56 112 GLU A C 1
ATOM 849 O O . GLU A 1 112 ? 14.601 -15.362 -13.372 1.00 59.56 112 GLU A O 1
ATOM 854 N N . VAL A 1 113 ? 13.972 -13.376 -14.229 1.00 57.78 113 VAL A N 1
ATOM 855 C CA . VAL A 1 113 ? 13.107 -12.915 -13.125 1.00 57.78 113 VAL A CA 1
ATOM 856 C C . VAL A 1 113 ? 11.625 -12.964 -13.503 1.00 57.78 113 VAL A C 1
ATOM 858 O O . VAL A 1 113 ? 10.812 -13.393 -12.646 1.00 57.78 113 VAL A O 1
#

Foldseek 3Di:
DPPDDDDDDDDPDDDVNVVVVVVVVVVVVVVVVQVVVLVVLQVVQVVCCVVVVNPDRDQKDKDKDWDDDPDDWIKIKIWMAGSSGTPVVPIDIDGQHCPPDDVPCPVSSVVRD

InterPro domains:
  IPR001162 UvrC, RNAse H endonuclease domain [PF08459] (51-113)
  IPR001162 UvrC, RNAse H endonuclease domain [PF22920] (1-34)
  IPR001162 UvrC, RNAse H endonuclease domain [PS50165] (2-113)
  IPR038476 UvrC, RNAse H endonuclease domain superfamily [G3DSA:3.30.420.340] (43-113)
  IPR050066 UvrABC system protein C [PTHR30562] (2-113)

Organism: NCBI:txid361581

pLDDT: mean 84.68, std 14.5, range [51.25, 97.94]

Secondary structure (DSSP, 8-state):
--SS--------SSHHHHHHHHHHHHHHHHHHHHHHHHHHHHHHHHHHHHHHT-SS--S-EEEEEEE--SSS-EEEEEEEEETTEE-GGG-EEEEE--SSPPTT-HHHHHHT-

Radius of gyration: 23.67 Å; chains: 1; bounding box: 50×35×58 Å